Protein AF-A0A9P0NUZ1-F1 (afdb_monomer_lite)

Sequence (128 aa):
MTNLQWEHQCRLKHKKGPVINHFVDSGVLIPLRRTLKLSMMLNENHPFCEGKYKSWKDRRSEQIRQLVKHPTTVHPFSSFQMYWEYMMCLMYFFSYMILCINSAYSWRTVHRAPSIENSAPTKDAVSI

Structure (mmCIF, N/CA/C/O backbone):
data_AF-A0A9P0NUZ1-F1
#
_entry.id   AF-A0A9P0NUZ1-F1
#
loop_
_atom_site.group_PDB
_atom_site.id
_atom_site.type_symbol
_atom_site.label_atom_id
_atom_site.label_alt_id
_atom_site.label_comp_id
_atom_site.label_asym_id
_atom_site.label_entity_id
_atom_site.label_seq_id
_atom_site.pdbx_PDB_ins_code
_atom_site.Cartn_x
_atom_site.Cartn_y
_atom_site.Cartn_z
_atom_site.occupancy
_atom_site.B_iso_or_equiv
_atom_site.auth_seq_id
_atom_site.auth_comp_id
_atom_site.auth_asym_id
_atom_site.auth_atom_id
_atom_site.pdbx_PDB_model_num
ATOM 1 N N . MET A 1 1 ? -51.706 23.019 14.438 1.00 45.31 1 M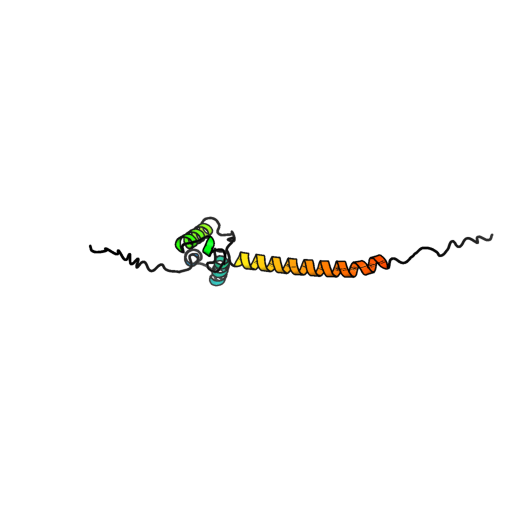ET A N 1
ATOM 2 C CA . MET A 1 1 ? -50.966 21.812 14.013 1.00 45.31 1 MET A CA 1
ATOM 3 C C . MET A 1 1 ? -49.487 22.078 14.231 1.00 45.31 1 MET A C 1
ATOM 5 O O . MET A 1 1 ? -48.866 22.769 13.437 1.00 45.31 1 MET A O 1
ATOM 9 N N . THR A 1 2 ? -48.964 21.664 15.380 1.00 50.44 2 THR A N 1
ATOM 10 C CA . THR A 1 2 ? -47.583 21.911 15.802 1.00 50.44 2 THR A CA 1
ATOM 11 C C . THR A 1 2 ? -46.694 20.770 15.308 1.00 50.44 2 THR A C 1
ATOM 13 O O . THR A 1 2 ? -46.852 19.625 15.722 1.00 50.44 2 THR A O 1
ATOM 16 N N . ASN A 1 3 ? -45.779 21.081 14.388 1.00 52.09 3 ASN A N 1
ATOM 17 C CA . ASN A 1 3 ? -44.742 20.160 13.927 1.00 52.09 3 ASN A CA 1
ATOM 18 C C . ASN A 1 3 ? -43.737 19.929 15.065 1.00 52.09 3 ASN A C 1
ATOM 20 O O . ASN A 1 3 ? -42.923 20.797 15.372 1.00 52.09 3 ASN A O 1
ATOM 24 N N . LEU A 1 4 ? -43.809 18.761 15.705 1.00 58.00 4 LEU A N 1
ATOM 25 C CA . LEU A 1 4 ? -42.806 18.288 16.660 1.00 58.00 4 LEU A CA 1
ATOM 26 C C . LEU A 1 4 ? -41.580 17.790 15.887 1.00 58.00 4 LEU A C 1
ATOM 28 O O . LEU A 1 4 ? -41.469 16.616 15.537 1.00 58.00 4 LEU A O 1
ATOM 32 N N . GLN A 1 5 ? -40.667 18.710 15.593 1.00 56.50 5 GLN A N 1
ATOM 33 C CA . GLN A 1 5 ? -39.366 18.407 15.015 1.00 56.50 5 GLN A CA 1
ATOM 34 C C . GLN A 1 5 ? -38.433 17.963 16.148 1.00 56.50 5 GLN A C 1
ATOM 36 O O . GLN A 1 5 ? -37.883 18.774 16.888 1.00 56.50 5 GLN A O 1
ATOM 41 N N . TRP A 1 6 ? -38.313 16.648 16.333 1.00 59.56 6 TRP A N 1
ATOM 42 C CA . TRP A 1 6 ? -37.394 16.057 17.302 1.00 59.56 6 TRP A CA 1
ATOM 43 C C . TRP A 1 6 ? -35.957 16.198 16.792 1.00 59.56 6 TRP A C 1
ATOM 45 O O . TRP A 1 6 ? -35.431 15.316 16.113 1.00 59.56 6 TRP A O 1
ATOM 55 N N . GLU A 1 7 ? -35.308 17.318 17.111 1.00 56.09 7 GLU A N 1
ATOM 56 C CA . GLU A 1 7 ? -33.861 17.443 16.960 1.00 56.09 7 GLU A CA 1
ATOM 57 C C . GLU A 1 7 ? -33.172 16.500 17.947 1.00 56.09 7 GLU A C 1
ATOM 59 O O . GLU A 1 7 ? -32.951 16.815 19.118 1.00 56.09 7 GLU A O 1
ATOM 64 N N . HIS A 1 8 ? -32.827 15.306 17.474 1.00 61.75 8 HIS A N 1
ATOM 65 C CA . HIS A 1 8 ? -32.023 14.367 18.236 1.00 61.75 8 HIS A CA 1
ATOM 66 C C . HIS A 1 8 ? -30.580 14.897 18.320 1.00 61.75 8 HIS A C 1
ATOM 68 O O . HIS A 1 8 ? -29.696 14.467 17.577 1.00 61.75 8 HIS A O 1
ATOM 74 N N . GLN A 1 9 ? -30.320 15.839 19.237 1.00 52.59 9 GLN A N 1
ATOM 75 C CA . GLN A 1 9 ? -28.968 16.274 19.598 1.00 52.59 9 GLN A CA 1
ATOM 76 C C . GLN A 1 9 ? -28.225 15.119 20.274 1.00 52.59 9 GLN A C 1
ATOM 78 O O . GLN A 1 9 ? -28.128 15.021 21.498 1.00 52.59 9 GLN A O 1
ATOM 83 N N . CYS A 1 10 ? -27.668 14.220 19.467 1.00 62.44 10 CYS A N 1
ATOM 84 C CA . CYS A 1 10 ? -26.787 13.172 19.951 1.00 62.44 10 CYS A CA 1
ATOM 85 C C . CYS A 1 10 ? -25.456 13.818 20.383 1.00 62.44 10 CYS A C 1
ATOM 87 O O . CYS A 1 10 ? -24.526 13.960 19.595 1.00 62.44 10 CYS A O 1
ATOM 89 N N . ARG A 1 11 ? -25.365 14.250 21.649 1.00 54.19 11 ARG A N 1
ATOM 90 C CA . ARG A 1 11 ? -24.169 14.873 22.257 1.00 54.19 11 ARG A CA 1
ATOM 91 C C . ARG A 1 11 ? -23.078 13.869 22.645 1.00 54.19 11 ARG A C 1
ATOM 93 O O . ARG A 1 11 ? -22.192 14.195 23.437 1.00 54.19 11 ARG A O 1
ATOM 100 N N . LEU A 1 12 ? -23.102 12.647 22.112 1.00 58.69 12 LEU A N 1
ATOM 101 C CA . LEU A 1 12 ? -22.021 11.702 22.364 1.00 58.69 12 LEU A CA 1
ATOM 102 C C . LEU A 1 12 ? -20.803 12.148 21.550 1.00 58.69 12 LEU A C 1
ATOM 104 O O . LEU A 1 12 ? -20.691 11.827 20.369 1.00 58.69 12 LEU A O 1
ATOM 108 N N . LYS A 1 13 ? -19.889 12.902 22.178 1.00 54.25 13 LYS A N 1
ATOM 109 C CA . LYS A 1 13 ? -18.579 13.247 21.607 1.00 54.25 13 LYS A CA 1
ATOM 110 C C . LYS A 1 13 ? -17.844 11.947 21.273 1.00 54.25 13 LYS A C 1
ATOM 112 O O . LYS A 1 13 ? -17.158 11.371 22.113 1.00 54.25 13 LYS A O 1
ATOM 117 N N . HIS A 1 14 ? -18.022 11.449 20.053 1.00 57.22 14 HIS A N 1
ATOM 118 C CA . HIS A 1 14 ? -17.309 10.281 19.570 1.00 57.22 14 HIS A CA 1
ATOM 119 C C . HIS A 1 14 ? -15.832 10.643 19.508 1.00 57.22 14 HIS A C 1
ATOM 121 O O . HIS A 1 14 ? -15.402 11.466 18.700 1.00 57.22 14 HIS A O 1
ATOM 127 N N . LYS A 1 15 ? -15.051 10.047 20.412 1.00 57.94 15 LYS A N 1
ATOM 128 C CA . LYS A 1 15 ? -13.603 10.203 20.444 1.00 57.94 15 LYS A CA 1
ATOM 129 C C . LYS A 1 15 ? -13.064 9.589 19.148 1.00 57.94 15 LYS A C 1
ATOM 131 O O . LYS A 1 15 ? -12.933 8.365 19.036 1.00 57.94 15 LYS A O 1
ATOM 136 N N . LYS A 1 16 ? -12.774 10.441 18.158 1.00 59.50 16 LYS A N 1
ATOM 137 C CA . LYS A 1 16 ? -12.075 10.117 16.899 1.00 59.50 16 LYS A CA 1
ATOM 138 C C . LYS A 1 16 ? -10.599 9.775 17.165 1.00 59.50 16 LYS A C 1
ATOM 140 O O . LYS A 1 16 ? -9.696 10.304 16.534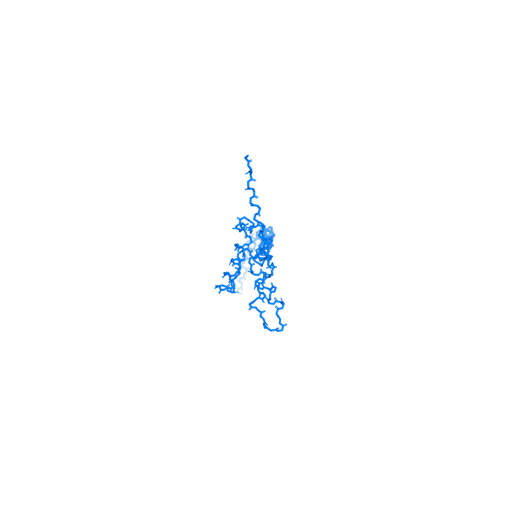 1.00 59.50 16 LYS A O 1
ATOM 145 N N . GLY A 1 17 ? -10.346 8.953 18.179 1.00 64.31 17 GLY A N 1
ATOM 146 C CA . GLY A 1 17 ? -9.029 8.413 18.462 1.00 64.31 17 GLY A CA 1
ATOM 147 C C . GLY A 1 17 ? -8.798 7.153 17.628 1.00 64.31 17 GLY A C 1
ATOM 148 O O . GLY A 1 17 ? -9.749 6.386 17.435 1.00 64.31 17 GLY A O 1
ATOM 149 N N . PRO A 1 18 ? -7.564 6.914 17.158 1.00 66.06 18 PRO A N 1
ATOM 150 C CA . PRO A 1 18 ? -7.226 5.690 16.450 1.00 66.06 18 PRO A CA 1
ATOM 151 C C . PRO A 1 18 ? -7.400 4.488 17.385 1.00 66.06 18 PRO A C 1
ATOM 153 O O . PRO A 1 18 ? -6.863 4.465 18.494 1.00 66.06 18 PRO A O 1
ATOM 156 N N . VAL A 1 19 ? -8.148 3.479 16.924 1.00 72.31 19 VAL A N 1
ATOM 157 C CA . VAL A 1 19 ? -8.449 2.237 17.670 1.00 72.31 19 VAL A CA 1
ATOM 158 C C . VAL A 1 19 ? -7.167 1.544 18.145 1.00 72.31 19 VAL A C 1
ATOM 160 O O . VAL A 1 19 ? -7.129 0.954 19.219 1.00 72.31 19 VAL A O 1
ATOM 163 N N . ILE A 1 20 ? -6.092 1.701 17.375 1.00 69.94 20 ILE A N 1
ATOM 164 C CA . ILE A 1 20 ? -4.771 1.111 17.594 1.00 69.94 20 ILE A CA 1
ATOM 165 C C . ILE A 1 20 ? -4.118 1.497 18.923 1.00 69.94 20 ILE A C 1
ATOM 167 O O . ILE A 1 20 ? -3.335 0.716 19.464 1.00 69.94 20 ILE A O 1
ATOM 171 N N . ASN A 1 21 ? -4.457 2.667 19.473 1.00 70.44 21 ASN A N 1
ATOM 172 C CA . ASN A 1 21 ? -3.892 3.126 20.741 1.00 70.44 21 ASN A CA 1
ATOM 173 C C . ASN A 1 21 ? -4.313 2.252 21.928 1.00 70.44 21 ASN A C 1
ATOM 175 O O . ASN A 1 21 ? -3.664 2.324 22.956 1.00 70.44 21 ASN A O 1
ATOM 179 N N . HIS A 1 22 ? -5.361 1.435 21.787 1.00 70.00 22 HIS A N 1
ATOM 180 C CA . HIS A 1 22 ? -5.810 0.512 22.831 1.00 70.00 22 HIS A CA 1
ATOM 181 C C . HIS A 1 22 ? -5.138 -0.869 22.774 1.00 70.00 22 HIS A C 1
ATOM 183 O O . HIS A 1 22 ? -5.330 -1.663 23.686 1.00 70.00 22 HIS A O 1
ATOM 189 N N . PHE A 1 23 ? -4.400 -1.185 21.703 1.00 65.25 23 PHE A N 1
ATOM 190 C CA . PHE A 1 23 ? -3.892 -2.543 21.454 1.00 65.25 23 PHE A CA 1
ATOM 191 C C . PHE A 1 23 ? -2.365 -2.660 21.501 1.00 65.25 23 PHE A C 1
ATOM 19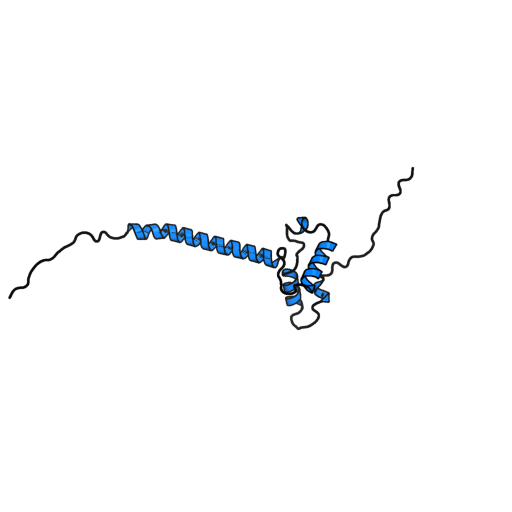3 O O . PHE A 1 23 ? -1.843 -3.765 21.607 1.00 65.25 23 PHE A O 1
ATOM 200 N N . VAL A 1 24 ? -1.630 -1.550 21.392 1.00 66.69 24 VAL A N 1
ATOM 201 C CA . VAL A 1 24 ? -0.161 -1.562 21.320 1.00 66.69 24 VAL A CA 1
ATOM 202 C C . VAL A 1 24 ? 0.399 -0.630 22.386 1.00 66.69 24 VAL A C 1
ATOM 204 O O . VAL A 1 24 ? 0.642 0.537 22.087 1.00 66.69 24 VAL A O 1
ATOM 207 N N . ASP A 1 25 ? 0.596 -1.130 23.608 1.00 69.12 25 ASP A N 1
ATOM 208 C CA . ASP A 1 25 ? 1.019 -0.323 24.769 1.00 69.12 25 ASP A CA 1
ATOM 209 C C . ASP A 1 25 ? 2.472 -0.544 25.237 1.00 69.12 25 ASP A C 1
ATOM 211 O O . ASP A 1 25 ? 2.912 0.123 26.169 1.00 69.12 25 ASP A O 1
ATOM 215 N N . SER A 1 26 ? 3.267 -1.404 24.585 1.00 69.88 26 SER A N 1
ATOM 216 C CA . SER A 1 26 ? 4.636 -1.714 25.040 1.00 69.88 26 SER A CA 1
ATOM 217 C C . SER A 1 26 ? 5.716 -1.667 23.942 1.00 69.88 26 SER A C 1
ATOM 219 O O . SER A 1 26 ? 5.507 -2.099 22.804 1.00 69.88 26 SER A O 1
ATOM 221 N N . GLY A 1 27 ? 6.902 -1.141 24.293 1.00 73.12 27 GLY A N 1
ATOM 222 C CA . GLY A 1 27 ? 8.140 -1.195 23.495 1.00 73.12 27 GLY A CA 1
ATOM 223 C C . GLY A 1 27 ? 8.818 0.153 23.182 1.00 73.12 27 GLY A C 1
ATOM 224 O O . GLY A 1 27 ? 8.252 1.221 23.368 1.00 73.12 27 GLY A O 1
ATOM 225 N N . VAL A 1 28 ? 10.047 0.104 22.653 1.00 76.88 28 VAL A N 1
ATOM 226 C CA . VAL A 1 28 ? 10.856 1.297 22.296 1.00 76.88 28 VAL A CA 1
ATOM 227 C C . VAL A 1 28 ? 10.454 1.896 20.931 1.00 76.88 28 VAL A C 1
ATOM 229 O O . VAL A 1 28 ? 10.674 3.071 20.666 1.00 76.88 28 VAL A O 1
ATOM 232 N N . LEU A 1 29 ? 9.790 1.111 20.071 1.00 85.44 29 LEU A N 1
ATOM 233 C CA . LEU A 1 29 ? 9.370 1.500 18.711 1.00 85.44 29 LEU A CA 1
ATOM 234 C C . LEU A 1 29 ? 7.841 1.572 18.545 1.00 85.44 29 LEU A C 1
ATOM 236 O O . LEU A 1 29 ? 7.306 1.300 17.467 1.00 85.44 29 LEU A O 1
ATOM 240 N N . ILE A 1 30 ? 7.123 1.929 19.613 1.00 81.56 30 ILE A N 1
ATOM 241 C CA . ILE A 1 30 ? 5.658 2.070 19.606 1.00 81.56 30 ILE A CA 1
ATOM 242 C C . ILE A 1 30 ? 5.153 2.989 18.481 1.00 81.56 30 ILE A C 1
ATOM 244 O O . ILE A 1 30 ? 4.277 2.541 17.737 1.00 81.56 30 ILE A O 1
ATOM 248 N N . PRO A 1 31 ? 5.660 4.228 18.291 1.00 81.38 31 PRO A N 1
ATOM 249 C CA . PRO A 1 31 ? 5.087 5.129 17.291 1.00 81.38 31 PRO A CA 1
ATOM 250 C C . PRO A 1 31 ? 5.246 4.578 15.872 1.00 81.38 31 PRO A C 1
ATOM 252 O O . PRO A 1 31 ? 4.298 4.617 15.095 1.00 81.38 31 PRO A O 1
ATOM 255 N N . LEU A 1 32 ? 6.395 3.974 15.555 1.00 82.75 32 LEU A N 1
ATOM 256 C CA . LEU A 1 32 ? 6.637 3.371 14.246 1.00 82.75 32 LEU A CA 1
ATOM 257 C C . LEU A 1 32 ? 5.691 2.191 13.986 1.00 82.75 32 LEU A C 1
ATOM 259 O O . LEU A 1 32 ? 5.050 2.125 12.939 1.00 82.75 32 LEU A O 1
ATOM 263 N N . ARG A 1 33 ? 5.559 1.279 14.957 1.00 83.50 33 ARG A N 1
ATOM 264 C CA . ARG A 1 33 ? 4.665 0.117 14.843 1.00 83.50 33 ARG A CA 1
ATOM 265 C C . ARG A 1 33 ? 3.201 0.533 14.736 1.00 83.50 33 ARG A C 1
ATOM 267 O O . ARG A 1 33 ? 2.471 -0.053 13.942 1.00 83.50 33 ARG A O 1
ATOM 274 N N . ARG A 1 34 ? 2.779 1.548 15.500 1.00 83.88 34 ARG A N 1
ATOM 275 C CA . ARG A 1 34 ? 1.422 2.106 15.429 1.00 83.88 34 ARG A CA 1
ATOM 276 C C . ARG A 1 34 ? 1.162 2.717 14.056 1.00 83.88 34 ARG A C 1
ATOM 278 O O . ARG A 1 34 ? 0.150 2.380 13.458 1.00 83.88 34 ARG A O 1
ATOM 285 N N . THR A 1 35 ? 2.079 3.523 13.524 1.00 84.19 35 THR A N 1
ATOM 286 C CA . THR A 1 35 ? 1.937 4.118 12.185 1.00 84.19 35 THR A CA 1
ATOM 287 C C . THR A 1 35 ? 1.889 3.057 11.091 1.00 84.19 35 THR A C 1
ATOM 289 O O . THR A 1 35 ? 1.029 3.124 10.218 1.00 84.19 35 THR A O 1
ATOM 292 N N . LEU A 1 36 ? 2.750 2.039 11.165 1.00 85.31 36 LEU A N 1
ATOM 293 C CA . LEU A 1 36 ? 2.775 0.943 10.195 1.00 85.31 36 LEU A CA 1
ATOM 294 C C . LEU A 1 36 ? 1.501 0.090 10.257 1.00 85.31 36 LEU A C 1
ATOM 296 O O . LEU A 1 36 ? 0.926 -0.260 9.234 1.00 85.31 36 LEU A O 1
ATOM 300 N N . LYS A 1 37 ? 1.009 -0.226 11.457 1.00 86.75 37 LYS A N 1
ATOM 301 C CA . LYS A 1 37 ? -0.266 -0.936 11.589 1.00 86.75 37 LYS A CA 1
ATOM 302 C C . LYS A 1 37 ? -1.429 -0.083 11.095 1.00 86.75 37 LYS A C 1
ATOM 304 O O . LYS A 1 37 ? -2.291 -0.595 10.395 1.00 86.75 37 LYS A O 1
ATOM 309 N N . LEU A 1 38 ? -1.427 1.211 11.398 1.00 87.19 38 LEU A N 1
ATOM 310 C CA . LEU A 1 38 ? -2.473 2.133 10.969 1.00 87.19 38 LEU A CA 1
ATOM 311 C C . LEU A 1 38 ? -2.479 2.315 9.445 1.00 87.19 38 LEU A C 1
ATOM 313 O O . LEU A 1 38 ? -3.552 2.431 8.862 1.00 87.19 38 LEU A O 1
ATOM 317 N N . SER A 1 39 ? -1.317 2.253 8.786 1.00 88.00 39 SER A N 1
ATOM 318 C CA . SER A 1 39 ? -1.231 2.292 7.322 1.00 88.00 39 SER A CA 1
ATOM 319 C C . SER A 1 39 ? -1.706 1.004 6.639 1.00 88.00 39 SER A C 1
ATOM 321 O O . SER A 1 39 ? -2.144 1.075 5.492 1.00 88.00 39 SER A O 1
ATOM 323 N N . MET A 1 40 ? -1.658 -0.143 7.332 1.00 89.62 40 MET A N 1
ATOM 324 C CA . MET A 1 40 ? -2.183 -1.444 6.878 1.00 89.62 40 MET A CA 1
ATOM 325 C C . MET A 1 40 ? -3.686 -1.632 7.146 1.00 89.62 40 MET A C 1
ATOM 327 O O . MET A 1 40 ? -4.308 -2.555 6.608 1.00 89.62 40 MET A O 1
ATOM 331 N N . MET A 1 41 ? -4.279 -0.787 7.989 1.00 90.38 41 MET A N 1
ATOM 332 C CA . MET A 1 41 ? -5.714 -0.789 8.268 1.00 90.38 41 MET A CA 1
ATOM 333 C C . MET A 1 41 ? -6.498 0.002 7.220 1.00 90.38 41 MET A C 1
ATOM 335 O O . MET A 1 41 ? -5.932 0.751 6.424 1.00 90.38 41 MET A O 1
ATOM 339 N N . LEU A 1 42 ? -7.823 -0.158 7.245 1.00 91.06 42 LEU A N 1
ATOM 340 C CA . LEU A 1 42 ? -8.761 0.662 6.480 1.00 91.06 42 LEU A CA 1
ATOM 341 C C . LEU A 1 42 ? -8.450 2.161 6.649 1.00 91.06 42 LEU A C 1
ATOM 343 O O . LEU A 1 42 ? -8.570 2.688 7.760 1.00 91.06 42 LEU A O 1
ATOM 347 N N . ASN A 1 43 ? -8.107 2.839 5.549 1.00 88.06 43 ASN A N 1
ATOM 348 C CA . ASN A 1 43 ? -7.924 4.288 5.533 1.00 88.06 43 ASN A CA 1
ATOM 349 C C . ASN A 1 43 ? -9.209 4.994 5.073 1.00 88.06 43 ASN A C 1
ATOM 351 O O . ASN A 1 43 ? -9.880 4.564 4.135 1.00 88.06 43 ASN A O 1
ATOM 355 N N . GLU A 1 44 ? -9.536 6.108 5.722 1.00 83.00 44 GLU A N 1
ATOM 356 C CA . GLU A 1 44 ? -10.672 6.960 5.371 1.00 83.00 44 GLU A CA 1
ATOM 357 C C . GLU A 1 44 ? -10.420 7.762 4.087 1.00 83.00 44 GLU A C 1
ATOM 359 O O . GLU A 1 44 ? -11.369 8.046 3.365 1.00 83.00 44 GLU A O 1
ATOM 364 N N . ASN A 1 45 ? -9.155 8.062 3.767 1.00 83.25 45 ASN A N 1
ATOM 365 C CA . ASN A 1 45 ? -8.791 8.848 2.581 1.00 83.25 45 ASN A CA 1
ATOM 366 C C . ASN A 1 45 ? -8.772 8.027 1.281 1.00 83.25 45 ASN A C 1
ATOM 368 O O . ASN A 1 45 ? -8.432 8.555 0.226 1.00 83.25 45 ASN A O 1
ATOM 372 N N . HIS A 1 46 ? -9.067 6.727 1.339 1.00 85.50 46 HIS A N 1
ATOM 373 C CA . HIS A 1 46 ? -9.075 5.890 0.147 1.00 85.50 46 HIS A CA 1
ATOM 374 C C . HIS A 1 46 ? -10.330 6.203 -0.695 1.00 85.50 46 HIS A C 1
ATOM 376 O O . HIS A 1 46 ? -11.436 6.130 -0.156 1.00 85.50 46 HIS A O 1
ATOM 382 N N . PRO A 1 47 ? -10.214 6.490 -2.007 1.00 86.44 47 PRO A N 1
ATOM 383 C CA . PRO A 1 47 ? -11.328 6.998 -2.822 1.00 86.44 47 PRO A CA 1
ATOM 384 C C . PRO A 1 47 ? -12.525 6.036 -2.864 1.00 86.44 47 PRO A C 1
ATOM 386 O O . PRO A 1 47 ? -13.679 6.447 -2.838 1.00 86.44 47 PRO A O 1
ATOM 389 N N . PHE A 1 48 ? -12.264 4.727 -2.835 1.00 86.38 48 PHE A N 1
ATOM 390 C CA . PHE A 1 48 ? -13.314 3.703 -2.823 1.00 86.38 48 PHE A CA 1
ATOM 391 C C . PHE A 1 48 ? -13.926 3.437 -1.436 1.00 86.38 48 PHE A C 1
ATOM 393 O O . PHE A 1 48 ? -14.925 2.724 -1.326 1.00 86.38 48 PHE A O 1
ATOM 400 N N . CYS A 1 49 ? -13.343 3.987 -0.366 1.00 87.00 49 CYS A N 1
ATOM 401 C CA . CYS A 1 49 ? -13.818 3.767 1.001 1.00 87.00 49 CYS A CA 1
ATOM 402 C C . CYS A 1 49 ? -15.161 4.463 1.245 1.00 87.00 49 CYS A C 1
ATOM 404 O O . CYS A 1 49 ? -16.030 3.898 1.908 1.00 87.00 49 CYS A O 1
ATOM 406 N N . GLU A 1 50 ? -15.375 5.639 0.650 1.00 84.38 50 GLU A N 1
ATOM 407 C CA . GLU A 1 50 ? -16.631 6.383 0.775 1.00 84.38 50 GLU A CA 1
ATOM 408 C C . GLU A 1 50 ? -17.820 5.637 0.156 1.00 84.38 50 GLU A C 1
ATOM 410 O O . GLU A 1 50 ? -18.894 5.585 0.753 1.00 84.38 50 GLU A O 1
ATOM 415 N N . GLY A 1 51 ? -17.605 4.960 -0.976 1.00 87.69 51 GLY A N 1
ATOM 416 C CA . GLY A 1 51 ? -18.640 4.153 -1.625 1.00 87.69 51 GLY A CA 1
ATOM 417 C C . GLY A 1 51 ? -18.975 2.852 -0.887 1.00 87.69 51 GLY A C 1
ATOM 418 O O . GLY A 1 51 ? -20.111 2.387 -0.950 1.00 87.69 51 GLY A O 1
ATOM 419 N N . LYS A 1 52 ? -18.007 2.244 -0.185 1.00 89.38 52 LYS A N 1
ATOM 420 C CA . LYS A 1 52 ? -18.205 0.964 0.525 1.00 89.38 52 LYS A CA 1
ATOM 421 C C . LYS A 1 52 ? -18.661 1.131 1.971 1.00 89.38 52 LYS A C 1
ATOM 423 O O . LYS A 1 52 ? -19.452 0.321 2.445 1.00 89.38 52 LYS A O 1
ATOM 428 N N . TYR A 1 53 ? -18.196 2.167 2.664 1.00 90.69 53 TYR A N 1
ATOM 429 C CA . TYR A 1 53 ? -18.509 2.404 4.070 1.00 90.69 53 TYR A CA 1
ATOM 430 C C . TYR A 1 53 ? -19.182 3.763 4.241 1.00 90.69 53 TYR A C 1
ATOM 432 O O . TYR A 1 53 ? -18.520 4.801 4.366 1.00 90.69 53 TYR A O 1
ATOM 440 N N . LYS A 1 54 ? -20.518 3.724 4.283 1.00 86.06 54 LYS A N 1
ATOM 441 C CA . LYS A 1 54 ? -21.383 4.906 4.357 1.00 86.06 54 LYS A CA 1
ATOM 442 C C . LYS A 1 54 ? -21.268 5.642 5.691 1.00 86.06 54 LYS A C 1
ATOM 444 O O . LYS A 1 54 ? -21.347 6.865 5.718 1.00 86.06 54 LYS A O 1
ATOM 449 N N . SER A 1 55 ? -21.086 4.917 6.799 1.00 87.75 55 SER A N 1
ATOM 450 C CA . SER A 1 55 ? -20.983 5.517 8.130 1.00 87.75 55 SER A CA 1
ATOM 451 C C . SER A 1 55 ? -19.596 5.340 8.748 1.00 87.75 55 SER A C 1
ATOM 453 O O . SER A 1 55 ? -18.902 4.346 8.532 1.00 87.75 55 SER A O 1
ATOM 455 N N . TRP A 1 56 ? -19.201 6.298 9.588 1.00 83.75 56 TRP A N 1
ATOM 456 C CA . TRP A 1 56 ? -17.971 6.200 10.378 1.00 83.75 56 TRP A CA 1
ATOM 457 C C . TRP A 1 56 ? -17.990 5.002 11.341 1.00 83.75 56 TRP A C 1
ATOM 459 O O . TRP A 1 56 ? -16.955 4.387 11.601 1.00 83.75 56 TRP A O 1
ATOM 469 N N . LYS A 1 57 ? -19.174 4.637 11.851 1.00 86.38 57 LYS A N 1
ATOM 470 C CA . LYS A 1 57 ? -19.339 3.492 12.753 1.00 86.38 57 LYS A CA 1
ATOM 471 C C . LYS A 1 57 ? -18.986 2.181 12.049 1.00 86.38 57 LYS A C 1
ATOM 473 O O . LYS A 1 57 ? -18.298 1.358 12.647 1.00 86.38 57 LYS A O 1
ATOM 478 N N . ASP A 1 58 ? -19.377 2.028 10.785 1.00 89.50 58 ASP A N 1
ATOM 479 C CA . ASP A 1 58 ? -19.060 0.834 9.992 1.00 89.50 58 ASP A CA 1
ATOM 480 C C . ASP A 1 58 ? -17.555 0.727 9.744 1.00 89.50 58 ASP A C 1
ATOM 482 O O . ASP A 1 58 ? -16.966 -0.330 9.960 1.00 89.50 58 ASP A O 1
ATOM 486 N N . ARG A 1 59 ? -16.906 1.849 9.398 1.00 88.75 59 ARG A N 1
ATOM 487 C CA . ARG A 1 59 ? -15.444 1.914 9.226 1.00 88.75 59 ARG A CA 1
ATOM 488 C C . ARG A 1 59 ? -14.717 1.496 10.498 1.00 88.75 59 ARG A C 1
ATOM 490 O O . ARG A 1 59 ? -13.811 0.669 10.457 1.00 88.75 59 ARG A O 1
ATOM 497 N N . ARG A 1 60 ? -15.141 2.031 11.646 1.00 87.94 60 ARG A N 1
ATOM 498 C CA . ARG A 1 60 ? -14.547 1.695 12.943 1.00 87.94 60 ARG A CA 1
ATOM 499 C C . ARG A 1 60 ? -14.797 0.241 13.339 1.00 87.94 60 ARG A C 1
ATOM 501 O O . ARG A 1 60 ? -13.892 -0.400 13.866 1.00 87.94 60 ARG A O 1
ATOM 508 N N . SER A 1 61 ? -15.994 -0.283 13.085 1.00 90.69 61 SER A N 1
ATOM 509 C CA . SER A 1 61 ? -16.311 -1.694 13.322 1.00 90.69 61 SER A CA 1
ATOM 510 C C . SER A 1 61 ? -15.413 -2.602 12.486 1.00 90.69 61 SER A C 1
ATOM 512 O O . SER A 1 61 ? -14.902 -3.594 12.998 1.00 90.69 61 SER A O 1
ATOM 514 N N . GLU A 1 62 ? -15.160 -2.235 11.231 1.00 91.25 62 GLU A N 1
ATOM 515 C CA . GLU A 1 62 ? -14.288 -2.994 10.340 1.00 91.25 62 GLU A CA 1
ATOM 516 C C . GLU A 1 62 ? -12.821 -2.936 10.770 1.00 91.25 62 GLU A C 1
ATOM 518 O O . GLU A 1 62 ? -12.147 -3.962 10.830 1.00 91.25 62 GLU A O 1
ATOM 523 N N . GLN A 1 63 ? -12.346 -1.756 11.168 1.00 89.81 63 GLN A N 1
ATOM 524 C CA . GLN A 1 63 ? -11.023 -1.589 11.767 1.00 89.81 63 GLN A CA 1
ATOM 525 C C . GLN A 1 63 ? -10.851 -2.480 13.006 1.00 89.81 63 GLN A C 1
ATOM 527 O O . GLN A 1 63 ? -9.845 -3.175 13.125 1.00 89.81 63 GLN A O 1
ATOM 532 N N . ILE A 1 64 ? -11.837 -2.511 13.911 1.00 89.88 64 ILE A N 1
ATOM 533 C CA . ILE A 1 64 ? -11.817 -3.391 15.091 1.00 89.88 64 ILE A CA 1
ATOM 534 C C . ILE A 1 64 ? -11.823 -4.864 14.663 1.00 89.88 64 ILE A C 1
ATOM 536 O O . 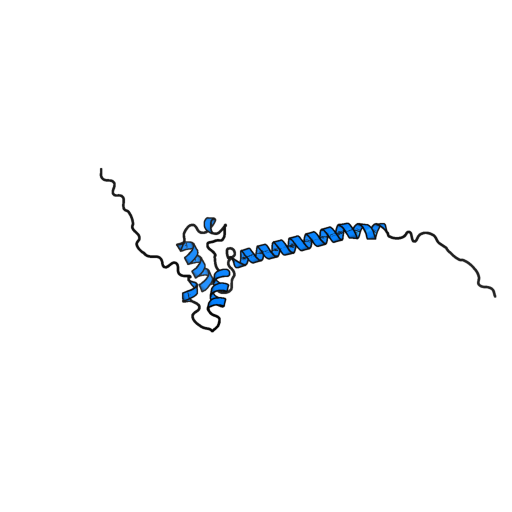ILE A 1 64 ? -11.024 -5.649 15.170 1.00 89.88 64 ILE A O 1
ATOM 540 N N . ARG A 1 65 ? -12.680 -5.240 13.705 1.00 90.56 65 ARG A N 1
ATOM 541 C CA . ARG A 1 65 ? -12.773 -6.610 13.179 1.00 90.56 65 ARG A CA 1
ATOM 542 C C . ARG A 1 65 ? -11.433 -7.083 12.623 1.00 90.56 65 ARG A C 1
ATOM 544 O O . ARG A 1 65 ? -11.013 -8.197 12.929 1.00 90.56 65 ARG A O 1
ATOM 551 N N . GLN A 1 66 ? -10.757 -6.241 11.843 1.00 90.50 66 GLN A N 1
ATOM 552 C CA . GLN A 1 66 ? -9.435 -6.533 11.297 1.00 90.50 66 GLN A CA 1
ATOM 553 C C . GLN A 1 66 ? -8.407 -6.701 12.420 1.00 90.50 66 GLN A C 1
ATOM 555 O O . GLN A 1 66 ? -7.655 -7.668 12.416 1.00 90.50 66 GLN A O 1
ATOM 560 N N . LEU A 1 67 ? -8.414 -5.815 13.417 1.00 87.81 67 LEU A N 1
ATOM 561 C CA . LEU A 1 67 ? -7.453 -5.862 14.517 1.00 87.81 67 LEU A CA 1
ATOM 562 C C . LEU A 1 67 ? -7.608 -7.108 15.402 1.00 87.81 67 LEU A C 1
ATOM 564 O O . LEU A 1 67 ? -6.608 -7.680 15.824 1.00 87.81 67 LEU A O 1
ATOM 568 N N . VAL A 1 68 ? -8.849 -7.533 15.658 1.00 87.81 68 VAL A N 1
ATOM 569 C CA . VAL A 1 68 ? -9.159 -8.692 16.510 1.00 87.81 68 VAL A CA 1
ATOM 570 C C . VAL A 1 68 ? -8.980 -10.008 15.755 1.00 87.81 68 VAL A C 1
ATOM 572 O O . VAL A 1 68 ? -8.388 -10.944 16.283 1.00 87.81 68 VAL A O 1
ATOM 575 N N . LYS A 1 69 ? -9.498 -10.103 14.525 1.00 90.31 69 LYS A N 1
ATOM 576 C CA . LYS A 1 69 ? -9.561 -11.373 13.785 1.00 90.31 69 LYS A CA 1
ATOM 577 C C . LYS A 1 69 ? -8.342 -11.611 12.892 1.00 90.31 69 LYS A C 1
ATOM 579 O O . LYS A 1 69 ? -7.959 -12.756 12.678 1.00 90.31 69 LYS A O 1
ATOM 584 N N . HIS A 1 70 ? -7.748 -10.546 12.353 1.00 88.31 70 HIS A N 1
ATOM 585 C CA . HIS A 1 70 ? -6.719 -10.618 11.315 1.00 88.31 70 HIS A CA 1
ATOM 586 C C . HIS A 1 70 ? -5.600 -9.583 11.536 1.00 88.31 70 HIS A C 1
ATOM 588 O O . HIS A 1 70 ? -5.369 -8.720 10.684 1.00 88.31 70 HIS A O 1
ATOM 594 N N . PRO A 1 71 ? -4.867 -9.651 12.664 1.00 84.25 71 PRO A N 1
ATOM 595 C CA . PRO A 1 71 ? -3.917 -8.609 13.049 1.00 84.25 71 PRO A CA 1
ATOM 596 C C . PRO A 1 71 ? -2.759 -8.439 12.059 1.00 84.25 71 PRO A C 1
ATOM 598 O O . PRO A 1 71 ? -2.131 -7.382 12.040 1.00 84.25 71 PRO A O 1
ATOM 601 N N . THR A 1 72 ? -2.432 -9.454 11.259 1.00 86.88 72 THR A N 1
ATOM 602 C CA . THR A 1 72 ? -1.326 -9.450 10.285 1.00 86.88 72 THR A CA 1
ATOM 603 C C . THR A 1 72 ? -1.775 -9.230 8.843 1.00 86.88 72 THR A C 1
ATOM 605 O O . THR A 1 72 ? -0.926 -9.059 7.973 1.00 86.88 72 THR A O 1
ATOM 608 N N . THR A 1 73 ? -3.079 -9.208 8.574 1.00 91.19 73 THR A N 1
ATOM 609 C CA . THR A 1 73 ? -3.604 -9.069 7.215 1.00 91.19 73 THR A CA 1
ATOM 610 C C . THR A 1 73 ? -3.721 -7.599 6.833 1.00 91.19 73 THR A C 1
ATOM 612 O O . THR A 1 73 ? -4.256 -6.789 7.591 1.00 91.19 73 THR A O 1
ATOM 615 N N . VAL A 1 74 ? -3.243 -7.263 5.636 1.00 91.81 74 VAL A N 1
ATOM 616 C CA . VAL A 1 74 ? -3.373 -5.930 5.037 1.00 91.81 74 VAL A CA 1
ATOM 617 C C . VAL A 1 74 ? -4.787 -5.761 4.484 1.00 91.81 74 VAL A C 1
ATOM 619 O O . VAL A 1 74 ? -5.296 -6.642 3.792 1.00 91.81 74 VAL A O 1
ATOM 622 N N . HIS A 1 75 ? -5.437 -4.638 4.792 1.00 93.00 75 HIS A N 1
ATOM 623 C CA . HIS A 1 75 ? -6.767 -4.355 4.256 1.00 93.00 75 HIS A CA 1
ATOM 624 C C . HIS A 1 75 ? -6.668 -3.980 2.768 1.00 93.00 75 HIS A C 1
ATOM 626 O O . HIS A 1 75 ? -5.787 -3.188 2.424 1.00 93.00 75 HIS A O 1
ATOM 632 N N . PRO A 1 76 ? -7.583 -4.436 1.891 1.00 91.00 76 PRO A N 1
ATOM 633 C CA . PRO A 1 76 ? -7.564 -4.045 0.477 1.00 91.00 76 PRO A CA 1
ATOM 634 C C . PRO A 1 76 ? -7.710 -2.528 0.289 1.00 91.00 76 PRO A C 1
ATOM 636 O O . PRO A 1 76 ? -7.080 -1.944 -0.576 1.00 91.00 76 PRO A O 1
ATOM 639 N N . PHE A 1 77 ? -8.477 -1.864 1.157 1.00 92.19 77 PHE A N 1
ATOM 640 C CA . PHE A 1 77 ? -8.627 -0.399 1.163 1.00 92.19 77 PHE A CA 1
ATOM 641 C C . PHE A 1 77 ? -7.668 0.303 2.143 1.00 92.19 77 PHE A C 1
ATOM 643 O 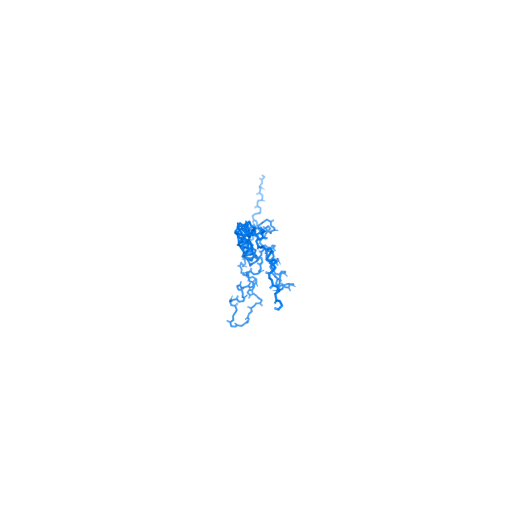O . PHE A 1 77 ? -8.009 1.329 2.738 1.00 92.19 77 PHE A O 1
ATOM 650 N N . SER A 1 78 ? -6.504 -0.293 2.403 1.00 92.75 78 SER A N 1
ATOM 651 C CA . SER A 1 78 ? -5.459 0.343 3.207 1.00 92.75 78 SER A CA 1
ATOM 652 C C . SER A 1 78 ? -4.615 1.291 2.360 1.00 92.75 78 SER A C 1
ATOM 654 O O . SER A 1 78 ? -4.457 1.098 1.155 1.00 92.75 78 SER A O 1
ATOM 656 N N . SER A 1 79 ? -4.024 2.309 2.991 1.00 89.94 79 SER A N 1
ATOM 657 C CA . SER A 1 79 ? -3.058 3.180 2.304 1.00 89.94 79 SER A CA 1
ATOM 658 C C . SER A 1 79 ? -1.876 2.384 1.775 1.00 89.94 79 SER A C 1
ATOM 660 O O . SER A 1 79 ? -1.384 2.657 0.687 1.00 89.94 79 SER A O 1
ATOM 662 N N . PHE A 1 80 ? -1.413 1.411 2.562 1.00 92.38 80 PHE A N 1
ATOM 663 C CA . PHE A 1 80 ? -0.279 0.575 2.201 1.00 92.38 80 PHE A CA 1
ATOM 664 C C . PHE A 1 80 ? -0.538 -0.191 0.901 1.00 92.38 80 PHE A C 1
ATOM 666 O O . PHE A 1 80 ? 0.299 -0.148 0.004 1.00 92.38 80 PHE A O 1
ATOM 673 N N . GLN A 1 81 ? -1.712 -0.817 0.772 1.00 93.44 81 GLN A N 1
ATOM 674 C CA . GLN A 1 81 ? -2.101 -1.526 -0.446 1.00 93.44 81 GLN A CA 1
ATOM 675 C C . GLN A 1 81 ? -2.135 -0.589 -1.660 1.00 93.44 81 GLN A C 1
ATOM 677 O O . GLN A 1 81 ? -1.588 -0.925 -2.705 1.00 93.44 81 GLN A O 1
ATOM 682 N N . MET A 1 82 ? -2.695 0.613 -1.507 1.00 91.25 82 MET A N 1
ATOM 683 C CA . MET A 1 82 ? -2.752 1.604 -2.586 1.00 91.25 82 MET A CA 1
ATOM 684 C C . MET A 1 82 ? -1.351 2.015 -3.074 1.00 91.25 82 MET A C 1
ATOM 686 O O . MET A 1 82 ? -1.096 2.058 -4.276 1.00 91.25 82 MET A O 1
ATOM 690 N N . TYR A 1 83 ? -0.417 2.283 -2.153 1.00 93.00 83 TYR A N 1
ATOM 691 C CA . TYR A 1 83 ? 0.971 2.592 -2.517 1.00 93.00 83 TYR A CA 1
ATOM 692 C C . TYR A 1 83 ? 1.684 1.396 -3.152 1.00 93.00 83 TYR A C 1
ATOM 694 O O . TYR A 1 83 ? 2.470 1.573 -4.081 1.00 93.00 83 TYR A O 1
ATOM 702 N N . TRP A 1 84 ? 1.406 0.186 -2.671 1.00 93.94 84 TRP A N 1
ATOM 703 C CA . TRP A 1 84 ? 1.964 -1.039 -3.230 1.00 93.94 84 TRP A CA 1
ATOM 704 C C . TRP A 1 84 ? 1.508 -1.269 -4.676 1.00 93.94 84 TRP A C 1
ATOM 706 O O . TRP A 1 84 ? 2.334 -1.513 -5.552 1.00 93.94 84 TRP A O 1
ATOM 716 N N . GLU A 1 85 ? 0.212 -1.118 -4.950 1.00 95.06 85 GLU A N 1
ATOM 717 C CA . GLU A 1 85 ? -0.347 -1.219 -6.303 1.00 95.06 85 GLU A CA 1
ATOM 718 C C . GLU A 1 85 ? 0.242 -0.162 -7.241 1.00 95.06 85 GLU A C 1
ATOM 720 O O . GLU A 1 85 ? 0.612 -0.475 -8.373 1.00 95.06 85 GLU A O 1
ATOM 725 N N . TYR A 1 86 ? 0.412 1.070 -6.754 1.00 95.31 86 TYR A N 1
ATOM 726 C CA . TYR A 1 86 ? 1.065 2.135 -7.510 1.00 95.31 86 TYR A CA 1
ATOM 727 C C . TYR A 1 86 ? 2.522 1.792 -7.863 1.00 95.31 86 TYR A C 1
ATOM 729 O O . TYR A 1 86 ? 2.931 1.935 -9.016 1.00 95.31 86 TYR A O 1
ATOM 737 N N . MET A 1 87 ? 3.296 1.274 -6.904 1.00 97.38 87 MET A N 1
ATOM 738 C CA . MET A 1 87 ? 4.676 0.833 -7.139 1.00 97.38 87 MET A CA 1
ATOM 739 C C . MET A 1 87 ? 4.751 -0.306 -8.160 1.00 97.38 87 MET A C 1
ATOM 741 O O . MET A 1 87 ? 5.571 -0.250 -9.076 1.00 97.38 87 MET A O 1
ATOM 745 N N . MET A 1 88 ? 3.874 -1.308 -8.049 1.00 97.44 88 MET A N 1
ATOM 746 C CA . MET A 1 88 ? 3.804 -2.412 -9.012 1.00 97.44 88 MET A CA 1
ATOM 747 C C . MET A 1 88 ? 3.459 -1.904 -10.415 1.00 97.44 88 MET A C 1
ATOM 749 O O . MET A 1 88 ? 4.096 -2.308 -11.385 1.00 97.44 88 MET A O 1
ATOM 753 N N . CYS A 1 89 ? 2.510 -0.972 -10.531 1.00 98.06 89 CYS A N 1
ATOM 754 C CA . CYS A 1 89 ? 2.149 -0.343 -11.801 1.00 98.06 89 CYS A CA 1
ATOM 755 C C . CYS A 1 89 ? 3.355 0.349 -12.460 1.00 98.06 89 CYS A C 1
ATOM 757 O O . CYS A 1 89 ? 3.633 0.113 -13.636 1.00 98.06 89 CYS A O 1
ATOM 759 N N . LEU A 1 90 ? 4.128 1.126 -11.692 1.00 98.19 90 LEU A N 1
ATOM 760 C CA . LEU A 1 90 ? 5.356 1.758 -12.185 1.00 98.19 90 LEU A CA 1
ATOM 761 C C . LEU A 1 90 ? 6.402 0.728 -12.623 1.00 98.19 90 LEU A C 1
ATOM 763 O O . LEU A 1 90 ? 6.982 0.863 -13.699 1.00 98.19 90 LEU A O 1
ATOM 767 N N . MET A 1 91 ? 6.633 -0.317 -11.823 1.00 98.38 91 MET A N 1
ATOM 768 C CA . MET A 1 91 ? 7.579 -1.380 -12.173 1.00 98.38 91 MET A CA 1
ATOM 769 C C . MET A 1 91 ? 7.200 -2.072 -13.485 1.00 98.38 91 MET A C 1
ATOM 771 O O . MET A 1 91 ? 8.060 -2.265 -14.348 1.00 98.38 91 MET A O 1
ATOM 775 N N . TYR A 1 92 ? 5.919 -2.402 -13.667 1.00 98.31 92 TYR A N 1
ATOM 776 C CA . TYR A 1 92 ? 5.435 -2.979 -14.917 1.00 98.31 92 TYR A CA 1
ATOM 777 C C . TYR A 1 92 ? 5.595 -2.011 -16.084 1.00 98.31 92 TYR A C 1
ATOM 779 O O . TYR A 1 92 ? 6.095 -2.413 -17.131 1.00 98.31 92 TYR A O 1
ATOM 787 N N . PHE A 1 93 ? 5.250 -0.736 -15.900 1.00 98.50 93 PHE A N 1
ATOM 788 C CA . PHE A 1 93 ? 5.433 0.288 -16.925 1.00 98.50 93 PHE A CA 1
ATOM 789 C C . PHE A 1 93 ? 6.890 0.358 -17.410 1.00 98.50 93 PHE A C 1
ATOM 791 O O . PHE A 1 93 ? 7.143 0.270 -18.611 1.00 98.50 93 PHE A O 1
ATOM 798 N N . PHE A 1 94 ? 7.864 0.418 -16.496 1.00 98.44 94 PHE A N 1
ATOM 799 C CA . PHE A 1 94 ? 9.283 0.418 -16.865 1.00 98.44 94 PHE A CA 1
ATOM 800 C C . PHE A 1 94 ? 9.720 -0.879 -17.551 1.00 98.44 94 PHE A C 1
ATOM 802 O O . PHE A 1 94 ? 10.455 -0.829 -18.537 1.00 98.44 94 PHE A O 1
ATOM 809 N N . SER A 1 95 ? 9.251 -2.033 -17.072 1.00 98.12 95 SER A N 1
ATOM 810 C CA . SER A 1 95 ? 9.545 -3.328 -17.695 1.00 98.12 95 SER A CA 1
ATOM 811 C C . SER A 1 95 ? 9.056 -3.383 -19.147 1.00 98.12 95 SER A C 1
ATOM 813 O O . SER A 1 95 ? 9.816 -3.781 -20.032 1.00 98.12 95 SER A O 1
ATOM 815 N N . TYR A 1 96 ? 7.841 -2.895 -19.417 1.00 98.31 96 TYR A N 1
ATOM 816 C CA . TYR A 1 96 ? 7.306 -2.793 -20.775 1.00 98.31 96 TYR A CA 1
ATOM 817 C C . TYR A 1 96 ? 8.099 -1.816 -21.645 1.00 98.31 96 TYR A C 1
ATOM 819 O O . TYR A 1 96 ? 8.403 -2.138 -22.790 1.00 98.31 96 TYR A O 1
ATOM 827 N N . MET A 1 97 ? 8.498 -0.658 -21.114 1.00 98.19 97 MET A N 1
ATOM 828 C CA . MET A 1 97 ? 9.323 0.300 -21.861 1.00 98.19 97 MET A CA 1
ATOM 829 C C . MET A 1 97 ? 10.672 -0.303 -22.274 1.00 98.19 97 MET A C 1
ATOM 831 O O . MET A 1 97 ? 11.080 -0.170 -23.428 1.00 98.19 97 MET A O 1
ATOM 835 N N . ILE A 1 98 ? 11.341 -1.017 -21.362 1.00 97.50 98 ILE A N 1
ATOM 836 C CA . ILE A 1 98 ? 12.600 -1.722 -21.648 1.00 97.50 98 ILE A CA 1
ATOM 837 C C . ILE A 1 98 ? 12.383 -2.806 -22.709 1.00 97.50 98 ILE A C 1
ATOM 839 O O . ILE A 1 98 ? 13.178 -2.920 -23.643 1.00 97.50 98 ILE A O 1
ATOM 843 N N . LEU A 1 99 ? 11.297 -3.577 -22.605 1.00 96.62 99 LEU A N 1
ATOM 844 C CA . LEU A 1 99 ? 10.945 -4.599 -23.591 1.00 96.62 99 LEU A CA 1
ATOM 845 C C . LEU A 1 99 ? 10.726 -3.992 -24.985 1.00 96.62 99 LEU A C 1
ATOM 847 O O . LEU A 1 99 ? 11.280 -4.497 -25.961 1.00 96.62 99 LEU A O 1
ATOM 851 N N . CYS A 1 100 ? 9.984 -2.885 -25.079 1.00 96.44 100 CYS A N 1
ATOM 852 C CA . CYS A 1 100 ? 9.751 -2.172 -26.334 1.00 96.44 100 CYS A CA 1
ATOM 853 C C . CYS A 1 100 ? 11.068 -1.702 -26.965 1.00 96.44 100 CYS A C 1
ATOM 855 O O . CYS A 1 100 ? 11.308 -1.959 -28.145 1.00 96.44 100 CYS A O 1
ATOM 857 N N . ILE A 1 101 ? 11.955 -1.091 -26.174 1.00 96.06 101 ILE A N 1
ATOM 858 C CA . ILE A 1 101 ? 13.289 -0.660 -26.619 1.00 96.06 101 ILE A CA 1
ATOM 859 C C . ILE A 1 101 ? 14.085 -1.860 -27.144 1.00 96.06 101 ILE A C 1
ATOM 861 O O . ILE A 1 101 ? 14.558 -1.838 -28.280 1.00 96.06 101 ILE A O 1
ATOM 865 N N . ASN A 1 102 ? 14.179 -2.938 -26.365 1.00 94.56 102 ASN A N 1
ATOM 866 C CA . ASN A 1 102 ? 14.915 -4.136 -26.764 1.00 94.56 102 ASN A CA 1
ATOM 867 C C . ASN A 1 102 ? 14.356 -4.752 -28.050 1.00 94.56 102 ASN A C 1
ATOM 869 O O . ASN A 1 102 ? 15.131 -5.136 -28.922 1.00 94.56 102 ASN A O 1
ATOM 873 N N . SER A 1 103 ? 13.031 -4.799 -28.211 1.00 92.88 103 SER A N 1
ATOM 874 C CA . SER A 1 103 ? 12.404 -5.314 -29.432 1.00 92.88 103 SER A CA 1
ATOM 875 C C . SER A 1 103 ? 12.729 -4.456 -30.663 1.00 92.88 103 SER A C 1
ATOM 877 O O . SER A 1 103 ? 13.073 -4.997 -31.714 1.00 92.88 103 SER A O 1
ATOM 879 N N . ALA A 1 104 ? 12.733 -3.125 -30.520 1.00 93.00 104 ALA A N 1
ATOM 880 C CA . ALA A 1 104 ? 13.054 -2.197 -31.600 1.00 93.00 104 ALA A CA 1
ATOM 881 C C . ALA A 1 104 ? 14.523 -2.293 -32.054 1.00 93.00 104 ALA A C 1
ATOM 883 O O . ALA A 1 104 ? 14.812 -2.210 -33.249 1.00 93.00 104 ALA A O 1
ATOM 884 N N . TYR A 1 105 ? 15.461 -2.485 -31.120 1.00 90.50 105 TYR A N 1
ATOM 885 C CA . TYR A 1 105 ? 16.889 -2.596 -31.443 1.00 90.50 105 TYR A CA 1
ATOM 886 C C . TYR A 1 105 ? 17.319 -4.016 -31.839 1.00 90.50 105 TYR A C 1
ATOM 888 O O . TYR A 1 105 ? 18.209 -4.158 -32.677 1.00 90.50 105 TYR A O 1
ATOM 896 N N . SER A 1 106 ? 16.661 -5.058 -31.320 1.00 82.94 106 SER A N 1
ATOM 897 C CA . SER A 1 106 ? 16.910 -6.460 -31.695 1.00 82.94 106 SER A CA 1
ATOM 898 C C . SER A 1 106 ? 16.613 -6.728 -33.177 1.00 82.94 106 SER A C 1
ATOM 900 O O . SER A 1 106 ? 17.331 -7.473 -33.839 1.00 82.94 106 SER A O 1
ATOM 902 N N . TRP A 1 107 ? 15.636 -6.032 -33.768 1.00 67.31 107 TRP A N 1
ATOM 903 C CA . TRP A 1 107 ? 15.362 -6.143 -35.206 1.00 67.31 107 TRP A CA 1
ATOM 904 C C . TRP A 1 107 ? 16.583 -5.812 -36.087 1.00 67.31 107 TRP A C 1
ATOM 906 O O . TRP A 1 107 ? 16.767 -6.391 -37.160 1.00 67.31 107 TRP A O 1
ATOM 916 N N . ARG A 1 108 ? 17.469 -4.913 -35.631 1.00 62.00 108 ARG A N 1
ATOM 917 C CA . ARG A 1 108 ? 18.665 -4.523 -36.398 1.00 62.00 108 ARG A CA 1
ATOM 918 C C . ARG A 1 108 ? 19.754 -5.593 -36.416 1.00 62.00 108 ARG A C 1
ATOM 920 O O . A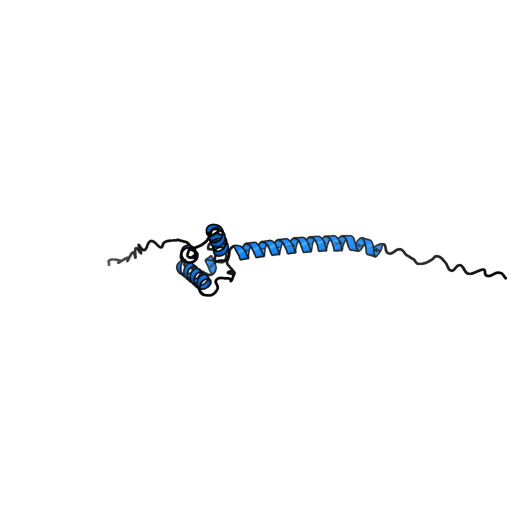RG A 1 108 ? 20.569 -5.578 -37.336 1.00 62.00 108 ARG A O 1
ATOM 927 N N . THR A 1 109 ? 19.798 -6.498 -35.438 1.00 62.44 109 THR A N 1
ATOM 928 C CA . THR A 1 109 ? 20.816 -7.559 -35.399 1.00 62.44 109 THR A CA 1
ATOM 929 C C . THR A 1 109 ? 20.423 -8.758 -36.260 1.00 62.44 109 THR A C 1
ATOM 931 O O . THR A 1 109 ? 21.299 -9.362 -36.871 1.00 62.44 109 THR A O 1
ATOM 934 N N . VAL A 1 110 ? 19.124 -9.044 -36.406 1.00 63.94 110 VAL A N 1
ATOM 935 C CA . VAL A 1 110 ? 18.622 -10.167 -37.223 1.00 63.94 110 VAL A CA 1
ATOM 936 C C . VAL A 1 110 ? 18.838 -9.940 -38.725 1.00 63.94 110 VAL A C 1
ATOM 938 O O . VAL A 1 110 ? 19.245 -10.856 -39.432 1.00 63.94 110 VAL A O 1
ATOM 941 N N . HIS A 1 111 ? 18.658 -8.715 -39.227 1.00 60.47 111 HIS A N 1
ATOM 942 C CA . HIS A 1 111 ? 18.868 -8.408 -40.652 1.00 60.47 111 HIS A CA 1
ATOM 943 C C . HIS A 1 111 ? 20.333 -8.210 -41.061 1.00 60.47 111 HIS A C 1
ATOM 945 O O . HIS A 1 111 ? 20.619 -8.028 -42.242 1.00 60.47 111 HIS A O 1
ATOM 951 N N . ARG A 1 112 ? 21.268 -8.255 -40.104 1.00 57.69 112 ARG A N 1
ATOM 952 C CA . ARG A 1 112 ? 22.711 -8.235 -40.368 1.00 57.69 112 ARG A CA 1
ATOM 953 C C . ARG A 1 112 ? 23.337 -9.612 -40.126 1.00 57.69 112 ARG A C 1
ATOM 955 O O . ARG A 1 112 ? 24.508 -9.688 -39.767 1.00 57.69 112 ARG A O 1
ATOM 962 N N . ALA A 1 113 ? 22.577 -10.694 -40.310 1.00 58.62 113 ALA A N 1
ATOM 963 C CA . ALA A 1 113 ? 23.185 -11.995 -40.546 1.00 58.62 113 ALA A CA 1
ATOM 964 C C . ALA A 1 113 ? 23.988 -11.885 -41.857 1.00 58.62 113 ALA A C 1
ATOM 966 O O . ALA A 1 113 ? 23.393 -11.621 -42.906 1.00 58.62 113 ALA A O 1
ATOM 967 N N . PRO A 1 114 ? 25.328 -11.977 -41.810 1.00 58.81 114 PRO A N 1
ATOM 968 C CA . PRO A 1 114 ? 26.133 -11.922 -43.012 1.00 58.81 114 PRO A CA 1
ATOM 969 C C . PRO A 1 114 ? 25.747 -13.112 -43.881 1.00 58.81 114 PRO A C 1
ATOM 971 O O . PRO A 1 114 ? 25.667 -14.243 -43.403 1.00 58.81 114 PRO A O 1
ATOM 974 N N . SER A 1 115 ? 25.520 -12.840 -45.157 1.00 59.94 115 SER A N 1
ATOM 975 C CA . SER A 1 115 ? 25.593 -13.813 -46.233 1.00 59.94 115 SER A CA 1
ATOM 976 C C . SER A 1 115 ? 26.960 -14.509 -46.180 1.00 59.94 115 SER A C 1
ATOM 978 O O . SER A 1 115 ? 27.895 -14.122 -46.875 1.00 59.94 115 SER A O 1
ATOM 980 N N . ILE A 1 116 ? 27.090 -15.525 -45.321 1.00 62.88 116 ILE A N 1
ATOM 981 C CA . ILE A 1 116 ? 28.086 -16.589 -45.444 1.00 62.88 116 ILE A CA 1
ATOM 982 C C . ILE A 1 116 ? 27.524 -17.541 -46.497 1.00 62.88 116 ILE A C 1
ATOM 984 O O . ILE A 1 116 ? 27.129 -18.668 -46.228 1.00 62.88 116 ILE A O 1
ATOM 988 N N . GLU A 1 117 ? 27.409 -17.031 -47.712 1.00 61.47 117 GLU A N 1
ATOM 989 C CA . GLU A 1 117 ? 27.155 -17.828 -48.891 1.00 61.47 117 GLU A CA 1
ATOM 990 C C . GLU A 1 117 ? 28.150 -17.307 -49.925 1.00 61.47 117 GLU A C 1
ATOM 992 O O . GLU A 1 117 ? 28.089 -16.149 -50.333 1.00 61.47 117 GLU A O 1
ATOM 997 N N . ASN A 1 118 ? 29.090 -18.181 -50.296 1.00 65.56 118 ASN A N 1
ATOM 998 C CA . ASN A 1 118 ? 30.039 -18.058 -51.410 1.00 65.56 118 ASN A CA 1
ATOM 999 C C . ASN A 1 118 ? 31.428 -17.455 -51.128 1.00 65.56 118 ASN A C 1
ATOM 1001 O O . ASN A 1 118 ? 31.758 -16.376 -51.602 1.00 65.56 118 ASN A O 1
ATOM 1005 N N . SER A 1 119 ? 32.301 -18.244 -50.492 1.00 57.38 119 SER A N 1
ATOM 1006 C CA . SER A 1 119 ? 33.701 -18.438 -50.935 1.00 57.38 119 SER A CA 1
ATOM 1007 C C . SER A 1 119 ? 34.364 -19.498 -50.048 1.00 57.38 119 SER A C 1
ATOM 1009 O O . SER A 1 119 ? 34.405 -19.315 -48.840 1.00 57.38 119 SER A O 1
ATOM 1011 N N . ALA A 1 120 ? 34.945 -20.605 -50.486 1.00 58.78 120 ALA A N 1
ATOM 1012 C CA . ALA A 1 120 ? 35.087 -21.275 -51.768 1.00 58.78 120 ALA A CA 1
ATOM 1013 C C . ALA A 1 120 ? 35.595 -22.700 -51.426 1.00 58.78 120 ALA A C 1
ATOM 1015 O O . ALA A 1 120 ? 36.266 -22.868 -50.404 1.00 58.78 120 ALA A O 1
ATOM 1016 N N . PRO A 1 121 ? 35.331 -23.731 -52.240 1.00 67.50 121 PRO A N 1
ATOM 1017 C CA . PRO A 1 121 ? 36.001 -25.015 -52.100 1.00 67.50 121 PRO A CA 1
ATOM 1018 C C . PRO A 1 121 ? 37.399 -24.922 -52.729 1.00 67.50 121 PRO A C 1
ATOM 1020 O O . PRO A 1 121 ? 37.540 -25.074 -53.941 1.00 67.50 121 PRO A O 1
ATOM 1023 N N . THR A 1 122 ? 38.448 -24.691 -51.938 1.00 61.06 122 THR A N 1
ATOM 1024 C CA . THR A 1 122 ? 39.820 -24.977 -52.389 1.00 61.06 122 THR A CA 1
ATOM 1025 C C . THR A 1 122 ? 40.049 -26.476 -52.311 1.00 61.06 122 THR A C 1
ATOM 1027 O O . THR A 1 122 ? 40.434 -27.031 -51.283 1.00 61.06 122 THR A O 1
ATOM 1030 N N . LYS A 1 123 ? 39.718 -27.117 -53.430 1.00 68.56 123 LYS A N 1
ATOM 1031 C CA . LYS A 1 123 ? 40.332 -28.358 -53.878 1.00 68.56 123 LYS A CA 1
ATOM 1032 C C . LYS A 1 123 ? 41.838 -28.119 -54.087 1.00 68.56 123 LYS A C 1
ATOM 1034 O O . LYS A 1 123 ? 42.224 -27.015 -54.462 1.00 68.56 123 LYS A O 1
ATOM 1039 N N . ASP A 1 124 ? 42.613 -29.187 -53.904 1.00 62.41 124 ASP A N 1
ATOM 1040 C CA . ASP A 1 124 ? 43.980 -29.393 -54.412 1.00 62.41 124 ASP A CA 1
ATOM 1041 C C . ASP A 1 124 ? 45.092 -28.639 -53.631 1.00 62.41 124 ASP A C 1
ATOM 1043 O O . ASP A 1 124 ? 45.001 -27.447 -53.385 1.00 62.41 124 ASP A O 1
ATOM 1047 N N . ALA A 1 125 ? 46.184 -29.245 -53.152 1.00 54.50 125 ALA A N 1
ATOM 1048 C CA . ALA A 1 125 ? 46.932 -30.371 -53.691 1.00 54.50 125 ALA A CA 1
ATOM 1049 C C . ALA A 1 125 ? 47.646 -31.184 -52.589 1.00 54.50 125 ALA A C 1
ATOM 1051 O O . ALA A 1 125 ? 48.408 -30.650 -51.785 1.00 54.50 125 ALA A O 1
ATOM 1052 N N . VAL A 1 126 ? 47.438 -32.502 -52.616 1.00 65.88 126 VAL A N 1
ATOM 1053 C CA . VAL A 1 126 ? 48.386 -33.496 -52.103 1.00 65.88 126 VAL A CA 1
ATOM 1054 C C . VAL A 1 126 ? 49.293 -33.843 -53.281 1.00 65.88 126 VAL A C 1
ATOM 1056 O O . VAL A 1 126 ? 48.824 -34.446 -54.245 1.00 65.88 126 VAL A O 1
ATOM 1059 N N . SER A 1 127 ? 50.561 -33.437 -53.215 1.00 59.41 127 SER A N 1
ATOM 1060 C CA . SER A 1 127 ? 51.622 -33.975 -54.069 1.00 59.41 127 SER A CA 1
ATOM 1061 C C . SER A 1 127 ? 52.551 -34.839 -53.226 1.00 59.41 127 SER A C 1
ATOM 1063 O O . SER A 1 127 ? 52.888 -34.489 -52.096 1.00 59.41 127 SER A O 1
ATOM 1065 N N . ILE A 1 128 ? 52.857 -35.975 -53.842 1.00 66.31 128 ILE A N 1
ATOM 1066 C CA . ILE A 1 128 ? 53.653 -37.138 -53.442 1.00 66.31 128 ILE A CA 1
ATOM 1067 C C . ILE A 1 128 ? 55.062 -36.751 -52.987 1.00 66.31 128 ILE A C 1
ATOM 1069 O O . ILE A 1 128 ? 55.654 -35.859 -53.635 1.00 66.31 128 ILE A O 1
#

Secondary structure (DSSP, 8-state):
------------------GGGGT---STTHHHHHHHHHHHSBPTT-TTHHHH--SHHHHHHHHHHHHHH-TTPPPTTBHHHHHHHHHHHHHHHHHHHHHHHHHHHHHHHHTT----------------

Radius of gyration: 33.15 Å; chains: 1; bounding box: 105×59×80 Å

Organism: Acanthoscelides obtectus (NCBI:txid200917)

Foldseek 3Di:
DDPPPPPPPPVPPPPPDDPLVVPQDDDPCRVVVSVVQQQQAADPPQPCCVVVPVDPVSSVVRRVCCVVPPSPHRDCNGNVVVVVVVVVVVVVVVVVVVVVVCVVVVVVVVVPPDPPDDDDDPDDDDDD

pLDDT: mean 79.22, std 14.92, range [45.31, 98.5]